Protein AF-A0A0F9IV80-F1 (afdb_monomer_lite)

Structure (mmCIF, N/CA/C/O backbone):
data_AF-A0A0F9IV80-F1
#
_entry.id   AF-A0A0F9IV80-F1
#
loop_
_atom_site.group_PDB
_atom_site.id
_atom_site.type_symbol
_atom_site.label_atom_id
_atom_site.label_alt_id
_atom_site.label_comp_id
_atom_site.label_asym_id
_atom_site.label_entity_id
_atom_site.label_seq_id
_atom_site.pdbx_PDB_ins_code
_atom_site.Cartn_x
_atom_site.Cartn_y
_atom_site.Cartn_z
_atom_site.occupancy
_atom_site.B_iso_or_equiv
_atom_site.auth_seq_id
_atom_site.auth_comp_id
_atom_site.auth_asym_id
_atom_site.auth_atom_id
_at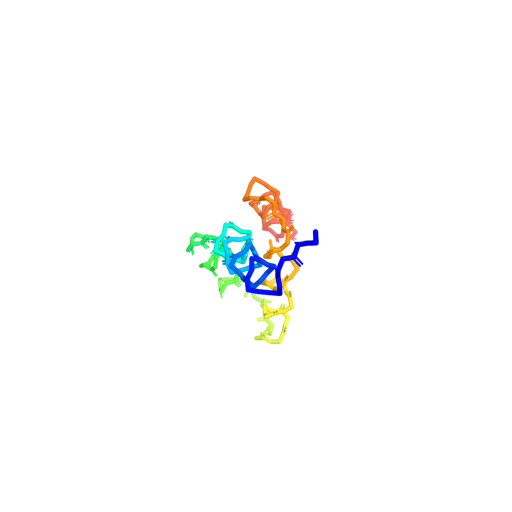om_site.pdbx_PDB_model_num
ATOM 1 N N . MET A 1 1 ? 13.379 -27.608 -22.326 1.00 56.12 1 MET A N 1
ATOM 2 C CA . MET A 1 1 ? 12.609 -27.821 -21.080 1.00 56.12 1 MET A CA 1
ATOM 3 C C . MET A 1 1 ? 13.060 -26.772 -20.083 1.00 56.12 1 MET A C 1
ATOM 5 O O . MET A 1 1 ? 14.240 -26.764 -19.764 1.00 56.12 1 MET A O 1
ATOM 9 N N . VAL A 1 2 ? 12.172 -25.869 -19.659 1.00 57.53 2 VAL A N 1
ATOM 10 C CA . VAL A 1 2 ? 12.480 -24.908 -18.583 1.00 57.53 2 VAL A CA 1
ATOM 11 C C . VAL A 1 2 ? 12.590 -25.693 -17.277 1.00 57.53 2 VAL A C 1
ATOM 13 O O . VAL A 1 2 ? 11.702 -26.498 -16.980 1.00 57.53 2 VAL A O 1
ATOM 16 N N . LYS A 1 3 ? 13.683 -25.522 -16.530 1.00 73.25 3 LYS A N 1
ATOM 17 C CA . LYS A 1 3 ? 13.897 -26.244 -15.268 1.00 73.25 3 LYS A CA 1
ATOM 18 C C . LYS A 1 3 ? 13.031 -25.631 -14.164 1.00 73.25 3 LYS A C 1
ATOM 20 O O . LYS A 1 3 ? 12.803 -24.424 -14.124 1.00 73.25 3 LYS A O 1
ATOM 25 N N . ILE A 1 4 ? 12.535 -26.459 -13.246 1.00 71.69 4 ILE A N 1
ATOM 26 C CA . ILE A 1 4 ? 11.659 -26.017 -12.143 1.00 71.69 4 ILE A CA 1
ATOM 27 C C . ILE A 1 4 ? 12.375 -24.990 -11.245 1.00 71.69 4 ILE A C 1
ATOM 29 O O . ILE A 1 4 ? 11.732 -24.077 -10.718 1.00 71.69 4 ILE A O 1
ATOM 33 N N . GLU A 1 5 ? 13.697 -25.101 -11.098 1.00 67.88 5 GLU A N 1
ATOM 34 C CA . GLU A 1 5 ? 14.529 -24.141 -10.367 1.00 67.88 5 GLU A CA 1
ATOM 35 C C . GLU A 1 5 ? 14.510 -22.737 -10.997 1.00 67.88 5 GLU A C 1
ATOM 37 O O . GLU A 1 5 ? 14.333 -21.756 -10.274 1.00 67.88 5 GLU A O 1
ATOM 42 N N . GLU A 1 6 ? 14.587 -22.630 -12.327 1.00 70.88 6 GLU A N 1
ATOM 43 C CA . GLU A 1 6 ? 14.552 -21.343 -13.046 1.00 70.88 6 GLU A CA 1
ATOM 44 C C . GLU A 1 6 ? 13.211 -20.629 -12.824 1.00 70.88 6 GLU A C 1
ATOM 46 O O . GLU A 1 6 ? 13.165 -19.428 -12.565 1.00 70.88 6 GLU A O 1
ATOM 51 N N . ILE A 1 7 ? 12.103 -21.379 -12.809 1.00 76.94 7 ILE A N 1
ATOM 52 C CA . ILE A 1 7 ? 10.767 -20.831 -12.525 1.00 76.94 7 ILE A CA 1
ATOM 53 C C . ILE A 1 7 ? 10.690 -20.261 -11.100 1.00 76.94 7 ILE A C 1
ATOM 55 O O . ILE A 1 7 ? 10.029 -19.243 -10.877 1.00 76.94 7 ILE A O 1
ATOM 59 N N . LYS A 1 8 ? 11.350 -20.886 -10.114 1.00 75.19 8 LYS A N 1
ATOM 60 C CA . LYS A 1 8 ? 11.378 -20.386 -8.727 1.00 75.19 8 LYS A CA 1
ATOM 61 C C . LYS A 1 8 ? 12.197 -19.107 -8.595 1.00 75.19 8 LYS A C 1
ATOM 63 O O . LYS A 1 8 ? 11.760 -18.195 -7.891 1.00 75.19 8 LYS A O 1
ATOM 68 N N . GLU A 1 9 ? 13.350 -19.023 -9.253 1.00 73.12 9 GLU A N 1
ATOM 69 C CA . GLU A 1 9 ? 14.180 -17.815 -9.231 1.00 73.12 9 GLU A CA 1
ATOM 70 C C . GLU A 1 9 ? 13.500 -16.643 -9.927 1.00 73.12 9 GLU A C 1
ATOM 72 O O . GLU A 1 9 ? 13.417 -15.563 -9.344 1.00 73.12 9 GLU A O 1
ATOM 77 N N . ILE A 1 10 ? 12.906 -16.880 -11.100 1.00 73.12 10 ILE A N 1
ATOM 78 C CA . ILE A 1 10 ? 12.096 -15.891 -11.813 1.00 73.12 10 ILE A CA 1
ATOM 79 C C . ILE A 1 10 ? 10.960 -15.421 -10.902 1.00 73.12 10 ILE A C 1
ATOM 81 O O . ILE A 1 10 ? 10.830 -14.231 -10.638 1.00 73.12 10 ILE A O 1
ATOM 85 N N . LYS A 1 11 ? 10.189 -16.329 -10.293 1.00 68.06 11 LYS A N 1
ATOM 86 C CA . LYS A 1 11 ? 9.127 -15.936 -9.351 1.00 68.06 11 LYS A CA 1
ATOM 87 C C . LYS A 1 11 ? 9.649 -15.139 -8.159 1.00 68.06 11 LYS A C 1
ATOM 89 O O . LYS A 1 11 ? 8.983 -14.203 -7.737 1.00 68.06 11 LYS A O 1
ATOM 94 N N . LYS A 1 12 ? 10.817 -15.472 -7.605 1.00 69.38 12 LYS A N 1
ATOM 95 C CA . LYS A 1 12 ? 11.432 -14.728 -6.493 1.00 69.38 12 LYS A CA 1
ATOM 96 C C . LYS A 1 12 ? 11.897 -13.338 -6.929 1.00 69.38 12 LYS A C 1
ATOM 98 O O . LYS A 1 12 ? 11.744 -12.393 -6.161 1.00 69.38 12 LYS A O 1
ATOM 103 N N . TYR A 1 13 ? 12.428 -13.215 -8.140 1.00 68.81 13 TYR A N 1
ATOM 104 C CA . TYR A 1 13 ? 12.853 -11.960 -8.750 1.00 68.81 13 TYR A CA 1
ATOM 105 C C . TYR A 1 13 ? 11.659 -11.049 -9.041 1.00 68.81 13 TYR A C 1
ATOM 107 O O . TYR A 1 13 ? 11.615 -9.929 -8.543 1.00 68.81 13 TYR A O 1
ATOM 115 N N . PHE A 1 14 ? 10.630 -11.566 -9.715 1.00 63.72 14 PHE A N 1
ATOM 116 C CA . PHE A 1 14 ? 9.376 -10.849 -9.941 1.00 63.72 14 PHE A CA 1
ATOM 117 C C . PHE A 1 14 ? 8.680 -10.526 -8.614 1.00 63.72 14 PHE A C 1
ATOM 119 O O . PHE A 1 14 ? 8.205 -9.416 -8.426 1.00 63.72 14 PHE A O 1
ATOM 126 N N . LYS A 1 15 ? 8.718 -11.415 -7.617 1.00 60.81 15 LYS A N 1
ATOM 127 C CA . LYS A 1 15 ? 8.250 -11.082 -6.266 1.00 60.81 15 LYS A CA 1
ATOM 128 C C . LYS A 1 15 ? 9.066 -9.930 -5.659 1.00 60.81 15 LYS A C 1
ATOM 130 O O . LYS A 1 15 ? 8.511 -9.048 -5.021 1.00 60.81 15 LYS A O 1
ATOM 135 N N . ARG A 1 16 ? 10.378 -9.876 -5.859 1.00 62.53 16 ARG A N 1
ATOM 136 C CA . ARG A 1 16 ? 11.202 -8.760 -5.373 1.00 62.53 16 ARG A CA 1
ATOM 137 C C . ARG A 1 16 ? 10.922 -7.442 -6.093 1.00 62.53 16 ARG A C 1
ATOM 139 O O . ARG A 1 16 ? 10.999 -6.412 -5.448 1.00 62.53 16 ARG A O 1
ATOM 146 N N . ILE A 1 17 ? 10.619 -7.480 -7.387 1.00 60.22 17 ILE A N 1
ATOM 147 C CA . ILE A 1 17 ? 10.372 -6.277 -8.193 1.00 60.22 17 ILE A CA 1
ATOM 148 C C . ILE A 1 17 ? 8.945 -5.768 -8.019 1.00 60.22 17 ILE A C 1
ATOM 150 O O . ILE A 1 17 ? 8.740 -4.577 -7.834 1.00 60.22 17 ILE A O 1
ATOM 154 N N . TYR A 1 18 ? 7.967 -6.665 -8.060 1.00 53.84 18 TYR A N 1
ATOM 155 C CA . TYR A 1 18 ? 6.559 -6.290 -8.117 1.00 53.84 18 TYR A CA 1
ATOM 156 C C . TYR A 1 18 ? 5.897 -6.260 -6.738 1.00 53.84 18 TYR A C 1
ATOM 158 O O . TYR A 1 18 ? 4.956 -5.511 -6.554 1.00 53.84 18 TYR A O 1
ATOM 166 N N . THR A 1 19 ? 6.405 -6.987 -5.733 1.00 57.59 19 THR A N 1
ATOM 167 C CA . THR A 1 19 ? 5.726 -7.076 -4.416 1.00 57.59 19 THR A CA 1
ATOM 168 C C . THR A 1 19 ? 6.159 -6.010 -3.410 1.00 57.59 19 THR A C 1
ATOM 170 O O . THR A 1 19 ? 5.782 -6.093 -2.240 1.00 57.59 19 THR A O 1
ATOM 173 N N . ILE A 1 20 ? 6.983 -5.036 -3.797 1.00 66.56 20 ILE A N 1
ATOM 174 C CA . ILE A 1 20 ? 7.420 -3.997 -2.864 1.00 66.56 20 ILE A CA 1
ATOM 175 C C . ILE A 1 20 ? 6.510 -2.798 -3.064 1.00 66.56 20 ILE A C 1
ATOM 177 O O . ILE A 1 20 ? 6.816 -1.879 -3.813 1.00 66.56 20 ILE A O 1
ATOM 181 N N . VAL A 1 21 ? 5.379 -2.825 -2.359 1.00 73.75 21 VAL A N 1
ATOM 182 C CA . VAL A 1 21 ? 4.703 -1.584 -1.984 1.00 73.75 21 VAL A CA 1
ATOM 183 C C . VAL A 1 21 ? 5.765 -0.698 -1.341 1.00 73.75 21 VAL A C 1
ATOM 185 O O . VAL A 1 21 ? 6.407 -1.136 -0.377 1.00 73.75 21 VAL A 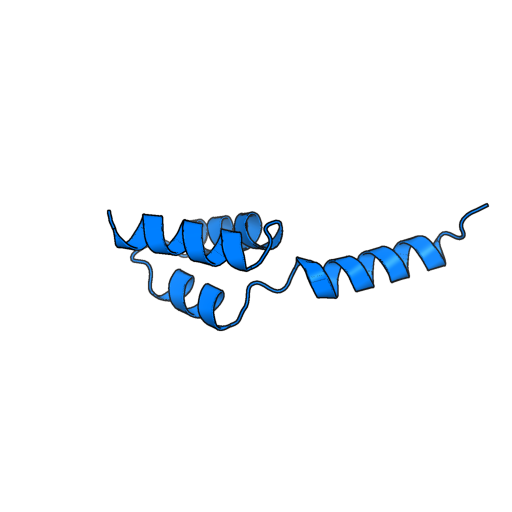O 1
AT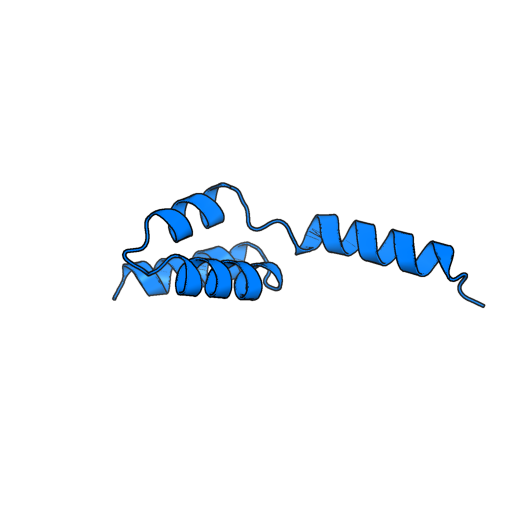OM 188 N N . SER A 1 22 ? 6.033 0.478 -1.907 1.00 78.81 22 SER A N 1
ATOM 189 C CA . SER A 1 22 ? 7.119 1.332 -1.420 1.00 78.81 22 SER A CA 1
ATOM 190 C C . SER A 1 22 ? 6.861 1.743 0.033 1.00 78.81 22 SER A C 1
ATOM 192 O O . SER A 1 22 ? 5.726 1.706 0.511 1.00 78.81 22 SER A O 1
ATOM 194 N N . LYS A 1 23 ? 7.914 2.097 0.781 1.00 80.94 23 LYS A N 1
ATOM 195 C CA . LYS A 1 23 ? 7.748 2.524 2.183 1.00 80.94 23 LYS A CA 1
ATOM 196 C C . LYS A 1 23 ? 6.776 3.699 2.308 1.00 80.94 23 LYS A C 1
ATOM 198 O O . LYS A 1 23 ? 5.959 3.704 3.217 1.00 80.94 23 LYS A O 1
ATOM 203 N N . GLU A 1 24 ? 6.826 4.625 1.357 1.00 84.62 24 GLU A N 1
ATOM 204 C CA . GLU A 1 24 ? 5.910 5.762 1.271 1.00 84.62 24 GLU A CA 1
ATOM 205 C C . GLU A 1 24 ? 4.451 5.304 1.131 1.00 84.62 24 GLU A C 1
ATOM 207 O O . GLU A 1 24 ? 3.594 5.698 1.920 1.00 84.62 24 GLU A O 1
ATOM 212 N N . VAL A 1 25 ? 4.173 4.389 0.197 1.00 86.44 25 VAL A N 1
ATOM 213 C CA . VAL A 1 25 ? 2.828 3.825 -0.001 1.00 86.44 25 VAL A CA 1
ATOM 214 C C . VAL A 1 25 ? 2.370 3.060 1.252 1.00 86.44 25 VAL A C 1
ATOM 216 O O . VAL A 1 25 ? 1.207 3.155 1.643 1.00 86.44 25 VAL A O 1
ATOM 219 N N . GLN A 1 26 ? 3.273 2.350 1.941 1.00 88.12 26 GLN A N 1
ATOM 220 C CA . GLN A 1 26 ? 2.956 1.675 3.207 1.00 88.12 26 GLN A CA 1
ATOM 221 C C . GLN A 1 26 ? 2.557 2.664 4.309 1.00 88.12 26 GLN A C 1
ATOM 223 O O . GLN A 1 26 ? 1.542 2.456 4.974 1.00 88.12 26 GLN A O 1
ATOM 228 N N . GLU A 1 27 ? 3.323 3.740 4.487 1.00 90.06 27 GLU A N 1
ATOM 229 C CA . GLU A 1 27 ? 3.036 4.794 5.467 1.00 90.06 27 GLU A CA 1
ATOM 230 C C . GLU A 1 27 ? 1.711 5.498 5.160 1.00 90.06 27 GLU A C 1
ATOM 232 O O . GLU A 1 27 ? 0.895 5.713 6.058 1.00 90.06 27 GLU A O 1
ATOM 237 N N . MET A 1 28 ? 1.440 5.790 3.886 1.00 89.56 28 MET A N 1
ATOM 238 C CA . MET A 1 28 ? 0.163 6.360 3.460 1.00 89.56 28 MET A CA 1
ATOM 239 C C . MET A 1 28 ? -1.019 5.449 3.821 1.00 89.56 28 MET A C 1
ATOM 241 O O . MET A 1 28 ? -2.010 5.945 4.349 1.00 89.56 28 MET A O 1
ATOM 245 N N . ILE A 1 29 ? -0.917 4.131 3.597 1.00 90.31 29 ILE A N 1
ATOM 246 C CA . ILE A 1 29 ? -1.969 3.162 3.964 1.00 90.31 29 ILE A CA 1
ATOM 247 C C . ILE A 1 29 ? -2.154 3.087 5.483 1.00 90.31 29 ILE A C 1
ATOM 249 O O . ILE A 1 29 ? -3.287 3.001 5.964 1.00 90.31 29 ILE A O 1
ATOM 253 N N . GLU A 1 30 ? -1.062 3.101 6.252 1.00 90.31 30 GLU A N 1
ATOM 254 C CA . GLU A 1 30 ? -1.125 3.062 7.716 1.00 90.31 30 GLU A CA 1
ATOM 255 C C . GLU A 1 30 ? -1.774 4.317 8.309 1.00 90.31 30 GLU A C 1
ATOM 257 O O . GLU A 1 30 ? -2.452 4.214 9.332 1.00 90.31 30 GLU A O 1
ATOM 262 N N . ASN A 1 31 ? -1.677 5.460 7.631 1.00 91.06 31 ASN A N 1
ATOM 263 C CA . ASN A 1 31 ? -2.318 6.708 8.046 1.00 91.06 31 ASN A CA 1
ATOM 264 C C . ASN A 1 31 ? -3.804 6.820 7.655 1.00 91.06 31 ASN A C 1
ATOM 266 O O . ASN A 1 31 ? -4.473 7.748 8.103 1.00 91.06 31 ASN A O 1
ATOM 270 N N . LEU A 1 32 ? -4.355 5.891 6.862 1.00 88.88 32 LEU A N 1
ATOM 271 C CA . LEU A 1 32 ? -5.789 5.888 6.542 1.00 88.88 32 LEU A CA 1
ATOM 272 C C . LEU A 1 32 ? -6.630 5.562 7.787 1.00 88.88 32 LEU A C 1
ATOM 274 O O . LEU A 1 32 ? -6.293 4.648 8.549 1.00 88.88 32 LEU A O 1
ATOM 278 N N . ASP A 1 33 ? -7.779 6.221 7.949 1.00 91.25 33 ASP A N 1
ATOM 279 C CA . ASP A 1 33 ? -8.758 5.888 8.994 1.00 91.25 33 ASP A CA 1
ATOM 280 C C . ASP A 1 33 ? -9.584 4.646 8.608 1.00 91.25 33 ASP A C 1
ATOM 282 O O . ASP A 1 33 ? -10.768 4.680 8.276 1.00 91.25 33 ASP A O 1
ATOM 286 N N . LEU A 1 34 ? -8.899 3.503 8.547 1.00 89.44 34 LEU A N 1
ATOM 287 C CA . LEU A 1 34 ? -9.455 2.216 8.153 1.00 89.44 34 LEU A CA 1
ATOM 288 C C . LEU A 1 34 ? -9.030 1.126 9.132 1.00 89.44 34 LEU A C 1
ATOM 290 O O . LEU A 1 34 ? -7.916 1.105 9.655 1.00 89.44 34 LEU A O 1
ATOM 294 N N . SER A 1 35 ? -9.893 0.122 9.299 1.00 94.94 35 SER A N 1
ATOM 295 C CA . SER A 1 35 ? -9.532 -1.074 10.065 1.00 94.94 35 SER A CA 1
ATOM 296 C C . SER A 1 35 ? -8.271 -1.751 9.503 1.00 94.94 35 SER A C 1
ATOM 298 O O . SER A 1 35 ? -8.072 -1.823 8.285 1.00 94.94 35 SER A O 1
ATOM 300 N N . LYS A 1 36 ? -7.481 -2.376 10.381 1.00 92.38 36 LYS A N 1
ATOM 301 C CA . LYS A 1 36 ? -6.285 -3.157 10.014 1.00 92.38 36 LYS A CA 1
ATOM 302 C C . LYS A 1 36 ? -6.552 -4.199 8.915 1.00 92.38 36 LYS A C 1
ATOM 304 O O . LYS A 1 36 ? -5.706 -4.439 8.056 1.00 92.38 36 LYS A O 1
ATOM 309 N N . LYS A 1 37 ? -7.747 -4.807 8.909 1.00 93.50 37 LYS A N 1
ATOM 310 C CA . LYS A 1 37 ? -8.167 -5.775 7.881 1.00 93.50 37 LYS A CA 1
ATOM 311 C C . LYS A 1 37 ? -8.292 -5.124 6.499 1.00 93.50 37 LYS A C 1
ATOM 313 O O . LYS A 1 37 ? -7.829 -5.713 5.526 1.00 93.50 37 LYS A O 1
ATOM 318 N N . LYS A 1 38 ? -8.883 -3.925 6.423 1.00 91.88 38 LYS A N 1
ATOM 319 C CA . LYS A 1 38 ? -9.011 -3.147 5.179 1.00 91.88 38 LYS A CA 1
ATOM 320 C C . LYS A 1 38 ? -7.645 -2.665 4.686 1.00 91.88 38 LYS A C 1
ATOM 322 O O . LYS A 1 38 ? -7.324 -2.906 3.530 1.00 91.88 38 LYS A O 1
ATOM 327 N N . LYS A 1 39 ? -6.796 -2.131 5.573 1.00 91.62 39 LYS A N 1
ATOM 328 C CA . LYS A 1 39 ? -5.405 -1.748 5.248 1.00 91.62 39 LYS A CA 1
ATOM 329 C C . LYS A 1 39 ? -4.613 -2.907 4.632 1.00 91.62 39 LYS A C 1
ATOM 331 O O . LYS A 1 39 ? -4.014 -2.768 3.573 1.00 91.62 39 LYS A O 1
ATOM 336 N N . LYS A 1 40 ? -4.703 -4.104 5.226 1.00 89.31 40 LYS A N 1
ATOM 337 C CA . LYS A 1 40 ? -4.061 -5.324 4.699 1.00 89.31 40 LYS A CA 1
ATOM 338 C C . LYS A 1 40 ? -4.654 -5.809 3.368 1.00 89.31 40 LYS A C 1
ATOM 340 O O . LYS A 1 40 ? -3.987 -6.535 2.633 1.00 89.31 40 LYS A O 1
ATOM 345 N N . ALA A 1 41 ? -5.917 -5.501 3.080 1.00 89.19 41 ALA A N 1
ATOM 346 C CA . ALA A 1 41 ? -6.505 -5.782 1.774 1.00 89.19 41 ALA A CA 1
ATOM 347 C C . ALA A 1 41 ? -5.920 -4.830 0.723 1.00 89.19 41 ALA A C 1
ATOM 349 O O . ALA A 1 41 ? -5.322 -5.314 -0.227 1.00 89.19 41 ALA A O 1
ATOM 350 N N . ILE A 1 42 ? -5.956 -3.519 0.978 1.00 89.12 42 ILE A N 1
ATOM 351 C CA . ILE A 1 42 ? -5.386 -2.483 0.099 1.00 89.12 42 ILE A CA 1
ATOM 352 C C . ILE A 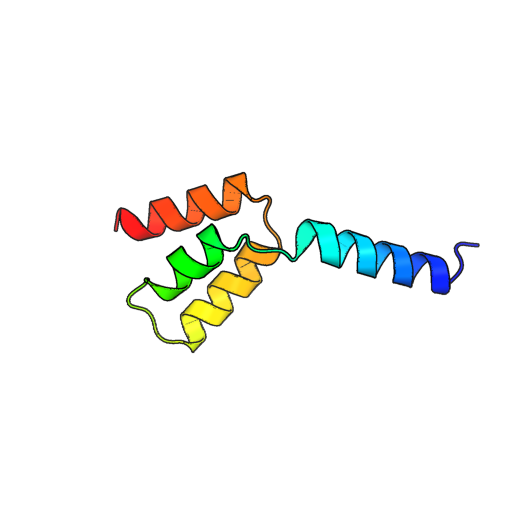1 42 ? -3.914 -2.779 -0.210 1.00 89.12 42 ILE A C 1
ATOM 354 O O . ILE A 1 42 ? -3.532 -2.846 -1.369 1.00 89.12 42 ILE A O 1
ATOM 358 N N . MET A 1 43 ? -3.108 -3.076 0.813 1.00 87.50 43 MET A N 1
ATOM 359 C CA . MET A 1 43 ? -1.696 -3.439 0.650 1.00 87.50 43 MET A CA 1
ATOM 360 C C . MET A 1 43 ? -1.481 -4.616 -0.316 1.00 87.50 43 MET A C 1
ATOM 362 O O . MET A 1 43 ? -0.509 -4.637 -1.064 1.00 87.50 43 MET A O 1
ATOM 366 N N . ARG A 1 44 ? -2.369 -5.620 -0.289 1.00 85.75 44 ARG A N 1
ATOM 367 C CA . ARG A 1 44 ? -2.268 -6.791 -1.169 1.00 85.75 44 ARG A CA 1
ATOM 368 C C . ARG A 1 44 ? -2.663 -6.465 -2.600 1.00 85.75 44 ARG A C 1
ATOM 370 O O . ARG A 1 44 ? -1.986 -6.946 -3.494 1.00 85.75 44 ARG A O 1
ATOM 377 N N . GLU A 1 45 ? -3.707 -5.667 -2.796 1.00 85.44 45 GLU A N 1
ATOM 378 C CA . GLU A 1 45 ? -4.134 -5.237 -4.132 1.00 85.44 45 GLU A CA 1
ATOM 379 C C . GLU A 1 45 ? -3.072 -4.334 -4.780 1.00 85.44 45 GLU A C 1
ATOM 381 O O . GLU A 1 45 ? -2.667 -4.56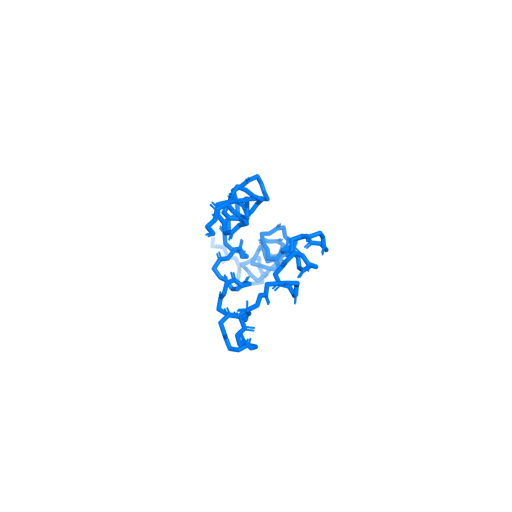2 -5.918 1.00 85.44 45 GLU A O 1
ATOM 386 N N . LEU A 1 46 ? -2.528 -3.372 -4.025 1.00 86.38 46 LEU A N 1
ATOM 387 C CA . LEU A 1 46 ? -1.510 -2.440 -4.519 1.00 86.38 46 LEU A CA 1
ATOM 388 C C . LEU A 1 46 ? -0.179 -3.119 -4.853 1.00 86.38 46 LEU A C 1
ATOM 390 O O . LEU A 1 46 ? 0.503 -2.693 -5.779 1.00 86.38 46 LEU A O 1
ATOM 394 N N . ALA A 1 47 ? 0.167 -4.214 -4.172 1.00 83.19 47 ALA A N 1
ATOM 395 C CA . ALA A 1 47 ? 1.367 -5.000 -4.464 1.00 83.19 47 ALA A CA 1
ATOM 396 C C . ALA A 1 47 ? 1.360 -5.673 -5.852 1.00 83.19 47 ALA A C 1
ATOM 398 O O . ALA A 1 47 ? 2.347 -6.303 -6.217 1.00 83.19 47 ALA A O 1
ATOM 399 N N . PHE A 1 48 ? 0.264 -5.599 -6.612 1.00 82.00 48 PHE A N 1
ATOM 400 C CA . PHE A 1 48 ? 0.210 -6.068 -8.000 1.00 82.00 48 PHE A CA 1
ATOM 401 C C . PHE A 1 48 ? 0.269 -4.932 -9.025 1.00 82.00 48 PHE A C 1
ATOM 403 O O . PHE A 1 48 ? 0.316 -5.202 -10.225 1.00 82.00 48 PHE A O 1
ATOM 410 N N . LEU A 1 49 ? 0.288 -3.678 -8.570 1.00 80.81 49 LEU A N 1
ATOM 411 C CA . LEU A 1 49 ? 0.304 -2.504 -9.429 1.00 80.81 49 LEU A CA 1
ATOM 412 C C . LEU A 1 49 ? 1.712 -1.902 -9.528 1.00 80.81 49 LEU A C 1
ATOM 414 O O . LEU A 1 49 ? 2.482 -1.971 -8.567 1.00 80.81 49 LEU A O 1
ATOM 418 N N . PRO A 1 50 ? 2.059 -1.257 -10.654 1.00 82.75 50 PRO A N 1
ATOM 419 C CA . PRO A 1 50 ? 3.227 -0.386 -10.719 1.00 82.75 50 PRO A CA 1
ATOM 420 C C . PRO A 1 50 ? 3.119 0.755 -9.700 1.00 82.75 50 PRO A C 1
ATOM 422 O O . PRO A 1 50 ? 2.033 1.280 -9.469 1.00 82.75 50 PRO A O 1
ATOM 425 N N . GLU A 1 51 ? 4.244 1.203 -9.145 1.00 81.06 51 GLU A N 1
ATOM 426 C CA . GLU A 1 51 ? 4.296 2.244 -8.102 1.00 81.06 51 GLU A CA 1
ATOM 427 C C . GLU A 1 51 ? 3.512 3.520 -8.461 1.00 81.06 51 GLU A C 1
ATOM 429 O O . GLU A 1 51 ? 2.773 4.051 -7.635 1.00 81.06 51 GLU A O 1
ATOM 434 N N . LYS A 1 52 ? 3.576 3.963 -9.724 1.00 84.31 52 LYS A N 1
ATOM 435 C CA . LYS A 1 52 ? 2.800 5.113 -10.219 1.00 84.31 52 LYS A CA 1
ATOM 436 C C . LYS A 1 52 ? 1.288 4.934 -10.033 1.00 84.31 52 LYS A C 1
ATOM 438 O O . LYS A 1 52 ? 0.589 5.894 -9.718 1.00 84.31 52 LYS A O 1
ATOM 443 N N . GLU A 1 53 ? 0.780 3.723 -10.246 1.00 85.31 53 GLU A N 1
ATOM 444 C CA . GLU A 1 53 ? -0.637 3.419 -10.042 1.00 85.31 53 GLU A CA 1
ATOM 445 C C . GLU A 1 53 ? -0.977 3.246 -8.562 1.00 85.31 53 GLU A C 1
ATOM 447 O O . GLU A 1 5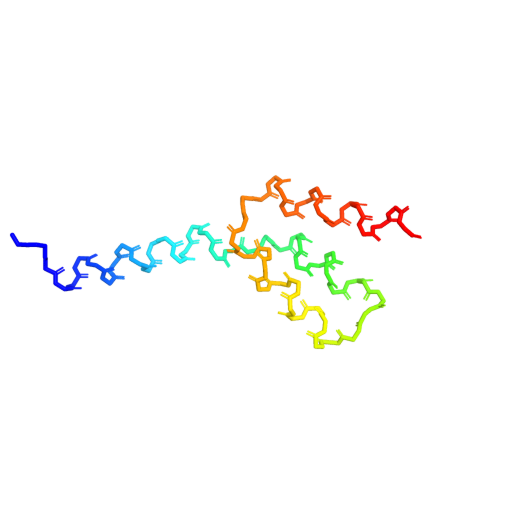3 ? -2.057 3.659 -8.143 1.00 85.31 53 GLU A O 1
ATOM 452 N N . GLN A 1 54 ? -0.045 2.724 -7.755 1.00 86.62 54 GLN A N 1
ATOM 453 C CA . GLN A 1 54 ? -0.212 2.658 -6.300 1.00 86.62 54 GLN A CA 1
ATOM 454 C C . GLN A 1 54 ? -0.418 4.052 -5.695 1.00 86.62 54 GLN A C 1
ATOM 456 O O . GLN A 1 54 ? -1.353 4.254 -4.923 1.00 86.62 54 GLN A O 1
ATOM 461 N N . LEU A 1 55 ? 0.421 5.019 -6.082 1.00 86.94 55 LEU A N 1
ATOM 462 C CA . LEU A 1 55 ? 0.331 6.406 -5.619 1.00 86.94 55 LEU A CA 1
ATOM 463 C C . LEU A 1 55 ? -0.981 7.065 -6.057 1.00 86.94 55 LEU A C 1
ATOM 465 O O . LEU A 1 55 ? -1.687 7.628 -5.223 1.00 86.94 55 LEU A O 1
ATOM 469 N N . LYS A 1 56 ? -1.360 6.911 -7.334 1.00 87.38 56 LYS A N 1
ATOM 470 C CA . LYS A 1 56 ? -2.626 7.445 -7.857 1.00 87.38 56 LYS A CA 1
ATOM 471 C C . LYS A 1 56 ? -3.835 6.929 -7.069 1.00 87.38 56 LYS A C 1
ATOM 473 O O . LYS A 1 56 ? -4.703 7.712 -6.698 1.00 87.38 56 LYS A O 1
ATOM 478 N N . TYR A 1 57 ? -3.880 5.627 -6.789 1.00 86.06 57 TYR A N 1
ATOM 479 C CA . TYR A 1 57 ? -4.970 5.017 -6.027 1.00 86.06 57 TYR A CA 1
ATOM 480 C C . TYR A 1 57 ? -5.082 5.592 -4.606 1.00 86.06 57 TYR A C 1
ATOM 482 O O . TYR A 1 57 ? -6.178 5.798 -4.088 1.00 86.06 57 TYR A O 1
ATOM 490 N N . LEU A 1 58 ? -3.947 5.860 -3.958 1.00 84.50 58 LEU A N 1
ATOM 491 C CA . LEU A 1 58 ? -3.938 6.442 -2.618 1.00 84.50 58 LEU A CA 1
ATOM 492 C C . LEU A 1 58 ? -4.307 7.928 -2.599 1.00 84.50 58 LEU A C 1
ATOM 494 O O . LEU A 1 58 ? -4.910 8.379 -1.626 1.00 84.50 58 LEU A O 1
ATOM 498 N N . ASP A 1 59 ? -3.984 8.682 -3.647 1.00 85.94 59 ASP A N 1
ATOM 499 C CA . ASP A 1 59 ? -4.413 10.079 -3.774 1.00 85.94 59 ASP A CA 1
ATOM 500 C C . ASP A 1 59 ? -5.934 10.195 -3.945 1.00 85.94 59 ASP A C 1
ATOM 502 O O . ASP A 1 59 ? -6.563 11.065 -3.335 1.00 85.94 59 ASP A O 1
ATOM 506 N N . GLU A 1 60 ? -6.552 9.272 -4.690 1.00 84.31 60 GLU A N 1
ATOM 507 C CA . GLU A 1 60 ? -8.016 9.159 -4.786 1.00 84.31 60 GLU A CA 1
ATOM 508 C C . GLU A 1 60 ? -8.656 8.883 -3.410 1.00 84.31 60 GLU A C 1
ATOM 510 O O . GLU A 1 60 ? -9.720 9.407 -3.098 1.00 84.31 60 GLU A O 1
ATOM 515 N N . PHE A 1 61 ? -7.977 8.133 -2.536 1.00 77.38 61 PHE A N 1
ATOM 516 C CA . PHE A 1 61 ? -8.437 7.882 -1.164 1.00 77.38 61 PHE A CA 1
ATOM 517 C C . PHE A 1 61 ? -8.395 9.117 -0.258 1.00 77.38 61 PHE A C 1
ATOM 519 O O . PHE A 1 61 ? -9.208 9.218 0.655 1.00 77.38 61 PHE A O 1
ATOM 526 N N . LYS A 1 62 ? -7.434 10.025 -0.465 1.00 69.62 62 LYS A N 1
ATOM 527 C CA . LYS A 1 62 ? -7.282 11.257 0.332 1.00 69.62 62 LYS A CA 1
ATOM 528 C C . LYS A 1 62 ? -8.217 12.383 -0.109 1.00 69.62 62 LYS A C 1
ATOM 530 O O . LYS A 1 62 ? -8.367 13.359 0.619 1.00 69.62 62 LYS A O 1
ATOM 535 N N . SER A 1 63 ? -8.755 12.290 -1.322 1.00 62.22 63 SER A N 1
ATOM 536 C CA . SER A 1 63 ? -9.636 13.298 -1.925 1.00 62.22 63 SER A CA 1
ATOM 537 C C . SER A 1 63 ? -11.130 13.014 -1.706 1.00 62.22 63 SER A C 1
ATOM 539 O O . SER A 1 63 ? -11.964 13.798 -2.160 1.00 62.22 63 SER A O 1
ATOM 541 N N . LEU A 1 64 ? -11.448 11.932 -0.986 1.00 53.47 64 LEU A N 1
ATOM 542 C CA . LEU A 1 64 ? -12.768 11.574 -0.453 1.00 53.47 64 LEU A CA 1
ATOM 543 C C . LEU A 1 64 ? -12.935 12.073 0.986 1.00 53.47 64 LEU A C 1
ATOM 545 O O . LEU A 1 64 ? -14.068 12.494 1.310 1.00 53.47 64 LEU A O 1
#

Organism: NCBI:txid412755

Sequence (64 aa):
MVKIEEIKEIKKYFKRIYTIVSKEVQEMIENLDLSKKKKKAIMRELAFLPEKEQLKYLDEFKSL

pLDDT: mean 79.09, std 11.37, range [53.47, 94.94]

Radius of gyration: 14.76 Å; chains: 1; bounding box: 27×41×31 Å

Secondary structure (DSSP, 8-state):
---HHHHHHHHHHHHHHHS---HHHHHHHHTSSS-HHHHHHHHHHHTTS-HHHHHHHHHHHH--

Foldseek 3Di:
DDDPVNVVVVVVVCCVVQQPPDPVLLVLLVPDPDDPVVSVVLSVVNSRDDNVVSVVVSVVVVVD